Protein AF-A0AAN8FTJ4-F1 (afdb_monomer_lite)

Sequence (133 aa):
QRAEKRCKARLSNGKLCPRMDLRKCPLHGLIVDRDDEGFPLVEVDGNEMSAAQAEQDHHEEQEYLRDLEAATGKSFVSKPKKKKVQESTVRERLEKKLLNPRTIKRVSAALDAARKARLQRKFGNQFAHLLSK

Organism: Trichostrongylus colubriformis (NCBI:txid6319)

InterPro domains:
  IPR018610 UV-stimulated scaffold protein A [PTHR28670] (4-129)
  IPR049431 UV-stimulated scaffold protein A, C-terminal domain [PF09740] (3-41)

Structure (mmCIF, N/CA/C/O backbone):
data_AF-A0AAN8FTJ4-F1
#
_entry.id   AF-A0AAN8FTJ4-F1
#
loop_
_atom_site.group_PDB
_atom_site.id
_atom_site.type_symbol
_atom_site.label_atom_id
_atom_site.label_alt_id
_atom_site.label_comp_id
_atom_site.label_asym_id
_atom_site.label_entity_id
_atom_site.label_seq_id
_atom_site.pdbx_PDB_ins_code
_atom_site.Cartn_x
_atom_site.Cartn_y
_atom_site.Cartn_z
_atom_site.occupancy
_atom_site.B_iso_or_equiv
_atom_site.auth_seq_id
_atom_site.auth_comp_id
_atom_site.auth_asym_id
_atom_site.auth_atom_id
_atom_site.pdbx_PDB_model_num
ATOM 1 N N . GLN A 1 1 ? 26.781 22.815 -41.814 1.00 63.81 1 GLN A N 1
ATOM 2 C CA . GLN A 1 1 ? 26.766 22.612 -40.348 1.00 63.81 1 GLN A CA 1
ATOM 3 C C . GLN A 1 1 ? 27.856 21.602 -40.017 1.00 63.81 1 GLN A C 1
ATOM 5 O O . GLN A 1 1 ? 27.888 20.557 -40.656 1.00 63.81 1 GLN A O 1
ATOM 10 N N . ARG A 1 2 ? 28.801 21.938 -39.133 1.00 66.12 2 ARG A N 1
ATOM 11 C CA . ARG A 1 2 ? 29.906 21.044 -38.742 1.00 66.12 2 ARG A CA 1
ATOM 12 C C . ARG A 1 2 ? 29.464 20.237 -37.519 1.00 66.12 2 ARG A C 1
ATOM 14 O O . ARG A 1 2 ? 28.758 20.774 -36.679 1.00 66.12 2 ARG A O 1
ATOM 21 N N . ALA A 1 3 ? 29.835 18.961 -37.435 1.00 71.75 3 ALA A N 1
ATOM 22 C CA . ALA A 1 3 ? 29.552 18.160 -36.248 1.00 71.75 3 ALA A CA 1
ATOM 23 C C . ALA A 1 3 ? 30.390 18.674 -35.066 1.00 71.75 3 ALA A C 1
ATOM 25 O O . ALA A 1 3 ? 31.618 18.722 -35.150 1.00 71.75 3 ALA A O 1
ATOM 26 N N . GLU A 1 4 ? 29.720 19.074 -33.988 1.00 77.56 4 GLU A N 1
ATOM 27 C CA . GLU A 1 4 ? 30.354 19.668 -32.802 1.00 77.56 4 GLU A CA 1
ATOM 28 C C . GLU A 1 4 ? 30.696 18.618 -31.734 1.00 77.56 4 GLU A C 1
ATOM 30 O O . GLU A 1 4 ? 31.607 18.823 -30.936 1.00 77.56 4 GLU A O 1
ATOM 35 N N . LYS A 1 5 ? 30.017 17.462 -31.742 1.00 82.44 5 LYS A N 1
ATOM 36 C CA . LYS A 1 5 ? 30.101 16.447 -30.681 1.00 82.44 5 LYS A CA 1
ATOM 37 C C . LYS A 1 5 ? 30.559 15.090 -31.219 1.00 82.44 5 LYS A C 1
ATOM 39 O O . LYS A 1 5 ? 30.201 14.689 -32.326 1.00 82.44 5 LYS A O 1
ATOM 44 N N . ARG A 1 6 ? 31.368 14.372 -30.429 1.00 88.69 6 ARG A N 1
ATOM 45 C CA . ARG A 1 6 ? 31.748 12.975 -30.714 1.00 88.69 6 ARG A CA 1
ATOM 46 C C . ARG A 1 6 ? 30.754 12.029 -30.057 1.00 88.69 6 ARG A C 1
ATOM 48 O O . ARG A 1 6 ? 30.224 12.335 -28.998 1.00 88.69 6 ARG A O 1
ATOM 55 N N . CYS A 1 7 ? 30.569 10.849 -30.638 1.00 91.00 7 CYS A N 1
ATOM 56 C CA . CYS A 1 7 ? 29.676 9.836 -30.089 1.00 91.00 7 CYS A CA 1
ATOM 57 C C . CYS A 1 7 ? 30.079 9.381 -28.676 1.00 91.00 7 CYS A C 1
ATOM 59 O O . CYS A 1 7 ? 29.197 9.109 -27.868 1.00 91.00 7 CYS A O 1
ATOM 61 N N . LYS A 1 8 ? 31.383 9.256 -28.381 1.00 91.19 8 LYS A N 1
ATOM 62 C CA . LYS A 1 8 ? 31.913 8.841 -27.066 1.00 91.19 8 LYS A CA 1
ATOM 63 C C . LYS A 1 8 ? 31.284 7.551 -26.482 1.00 91.19 8 LYS A C 1
ATOM 65 O O . LYS A 1 8 ? 31.351 7.320 -25.287 1.00 91.19 8 LYS A O 1
ATOM 70 N N . ALA A 1 9 ? 30.676 6.684 -27.301 1.00 90.88 9 ALA A N 1
ATOM 71 C CA . ALA A 1 9 ? 30.166 5.389 -26.835 1.00 90.88 9 ALA A CA 1
ATOM 72 C C . ALA A 1 9 ? 31.322 4.481 -26.417 1.00 90.88 9 ALA A C 1
ATOM 74 O O . ALA A 1 9 ? 32.322 4.422 -27.138 1.00 90.88 9 ALA A O 1
ATOM 75 N N . ARG A 1 10 ? 31.169 3.731 -25.324 1.00 92.19 10 ARG A N 1
ATOM 76 C CA . ARG A 1 10 ? 32.106 2.656 -24.976 1.00 92.19 10 ARG A CA 1
ATOM 77 C C . ARG A 1 10 ? 32.066 1.563 -26.048 1.00 92.19 10 ARG A C 1
ATOM 79 O O . ARG A 1 10 ? 31.020 0.972 -26.297 1.00 92.19 10 ARG A O 1
ATOM 86 N N . LEU A 1 11 ? 33.206 1.306 -26.685 1.00 90.06 11 LEU A N 1
ATOM 87 C CA . LEU A 1 11 ? 33.386 0.196 -27.622 1.00 90.06 11 LEU A CA 1
ATOM 88 C C . LEU A 1 11 ? 33.711 -1.098 -26.861 1.00 90.06 11 LEU A C 1
ATOM 90 O O . LEU A 1 11 ? 34.221 -1.052 -25.742 1.00 90.06 11 LEU A O 1
ATOM 94 N N . SER A 1 12 ? 33.539 -2.253 -27.512 1.00 87.62 12 SER A N 1
ATOM 95 C CA . SER A 1 12 ? 33.961 -3.570 -26.991 1.00 87.62 12 SER A CA 1
ATOM 96 C C . SER A 1 12 ? 35.436 -3.617 -26.580 1.00 87.62 12 SER A C 1
ATOM 98 O O . SER A 1 12 ? 35.819 -4.361 -25.686 1.00 87.62 12 SER A O 1
ATOM 100 N N . ASN A 1 13 ? 36.265 -2.790 -27.219 1.00 88.50 13 ASN A N 1
ATOM 101 C CA . ASN A 1 13 ? 37.707 -2.721 -26.996 1.00 88.50 13 ASN A CA 1
ATOM 102 C C . ASN A 1 13 ? 38.087 -1.793 -25.822 1.00 88.50 13 ASN A C 1
ATOM 104 O O . ASN A 1 13 ? 39.263 -1.486 -25.647 1.00 88.50 13 ASN A O 1
ATOM 108 N N . GLY A 1 14 ? 37.109 -1.254 -25.085 1.00 85.94 14 GLY A N 1
ATOM 109 C CA . GLY A 1 14 ? 37.315 -0.347 -23.949 1.00 85.94 14 GLY A CA 1
ATOM 110 C C . GLY A 1 14 ? 37.616 1.114 -24.312 1.00 85.94 14 GLY A C 1
ATOM 111 O O . GLY A 1 14 ? 37.607 1.971 -23.437 1.00 85.94 14 GLY A O 1
ATOM 112 N N . LYS A 1 15 ? 37.848 1.430 -25.593 1.00 90.88 15 LYS A N 1
ATOM 113 C CA . LYS A 1 15 ? 38.023 2.812 -26.082 1.00 90.88 15 LYS A CA 1
ATOM 114 C C . LYS A 1 15 ? 36.675 3.494 -26.338 1.00 90.88 15 LYS A C 1
ATOM 116 O O . LYS A 1 15 ? 35.677 2.824 -26.598 1.00 90.88 15 LYS A O 1
ATOM 121 N N . LEU A 1 16 ? 36.663 4.827 -26.352 1.00 93.06 16 LEU A N 1
ATOM 122 C CA . LEU A 1 16 ? 35.486 5.609 -26.738 1.00 93.06 16 LEU A CA 1
ATOM 123 C C . LEU A 1 16 ? 35.371 5.789 -28.256 1.00 93.06 16 LEU A C 1
ATOM 125 O O . LEU A 1 16 ? 36.370 5.939 -28.960 1.00 93.06 16 LEU A O 1
ATOM 129 N N . CYS A 1 17 ? 34.136 5.819 -28.761 1.00 92.19 17 CYS A N 1
ATOM 130 C CA . CYS A 1 17 ? 33.856 6.013 -30.178 1.00 92.19 17 CYS A CA 1
ATOM 131 C C . CYS A 1 17 ? 34.337 7.401 -30.658 1.00 92.19 17 CYS A C 1
ATOM 133 O O . CYS A 1 17 ? 33.808 8.420 -30.197 1.00 92.19 17 CYS A O 1
ATOM 135 N N . PRO A 1 18 ? 35.279 7.471 -31.623 1.00 90.06 18 PRO A N 1
ATOM 136 C CA . PRO A 1 18 ? 35.855 8.735 -32.088 1.00 90.06 18 PRO A CA 1
ATOM 137 C C . PRO A 1 18 ? 34.971 9.472 -33.106 1.00 90.06 18 PRO A C 1
ATOM 139 O O . PRO A 1 18 ? 35.297 10.588 -33.504 1.00 90.06 18 PRO A O 1
ATOM 142 N N . ARG A 1 19 ? 33.877 8.851 -33.565 1.00 90.00 19 ARG A N 1
ATOM 143 C CA . ARG A 1 19 ? 33.070 9.342 -34.686 1.00 90.00 19 ARG A CA 1
ATOM 144 C C . ARG A 1 19 ? 32.312 10.624 -34.322 1.00 90.00 19 ARG A C 1
ATOM 146 O O . ARG A 1 19 ? 31.740 10.714 -33.236 1.00 90.00 19 ARG A O 1
ATOM 153 N N . MET A 1 20 ? 32.308 11.591 -35.240 1.00 89.56 20 MET A N 1
ATOM 154 C CA . MET A 1 20 ? 31.702 12.922 -35.091 1.00 89.56 20 MET A CA 1
ATOM 155 C C . MET A 1 20 ? 30.637 13.140 -36.166 1.00 89.56 20 MET A C 1
ATOM 157 O O . MET A 1 20 ? 30.897 13.780 -37.183 1.00 89.56 20 MET A O 1
ATOM 161 N N . ASP A 1 21 ? 29.453 12.569 -35.960 1.00 86.06 21 ASP A N 1
ATOM 162 C CA . ASP A 1 21 ? 28.312 12.764 -36.859 1.00 86.06 21 ASP A CA 1
ATOM 163 C C . ASP A 1 21 ? 27.388 13.877 -36.324 1.00 86.06 21 ASP A C 1
ATOM 165 O O . ASP A 1 21 ? 27.465 14.265 -35.161 1.00 86.06 21 ASP A O 1
ATOM 169 N N . LEU A 1 22 ? 26.505 14.420 -37.172 1.00 81.50 22 LEU A N 1
ATOM 170 C CA . LEU A 1 22 ? 25.706 15.607 -36.824 1.00 81.50 22 LEU A CA 1
ATOM 171 C C . LEU A 1 22 ? 24.535 15.316 -35.866 1.00 81.50 22 LEU A C 1
ATOM 173 O O . LEU A 1 22 ? 24.159 16.179 -35.081 1.00 81.50 22 LEU A O 1
ATOM 177 N N . ARG A 1 23 ? 23.917 14.130 -35.956 1.00 82.94 23 ARG A N 1
ATOM 178 C CA . ARG A 1 23 ? 22.722 13.769 -35.158 1.00 82.94 23 ARG A CA 1
ATOM 179 C C . ARG A 1 23 ? 22.742 12.333 -34.636 1.00 82.94 23 ARG A C 1
ATOM 181 O O . ARG A 1 23 ? 22.367 12.083 -33.495 1.00 82.94 23 ARG A O 1
ATOM 188 N N . LYS A 1 24 ? 23.155 11.378 -35.472 1.00 89.69 24 LYS A N 1
ATOM 189 C CA . LYS A 1 24 ? 23.192 9.947 -35.143 1.00 89.69 24 LYS A CA 1
ATOM 190 C C . LYS A 1 24 ? 24.522 9.350 -35.579 1.00 89.69 24 LYS A C 1
ATOM 192 O O . LYS A 1 24 ? 24.944 9.560 -36.712 1.00 89.69 24 LYS A O 1
ATOM 197 N N . CYS A 1 25 ? 25.134 8.582 -34.691 1.00 90.06 25 CYS A N 1
ATOM 198 C CA . CYS A 1 25 ? 26.202 7.659 -35.010 1.00 90.06 25 CYS A CA 1
ATOM 199 C C . CYS A 1 25 ? 25.597 6.387 -35.631 1.00 90.06 25 CYS A C 1
ATOM 201 O O . CYS A 1 25 ? 24.747 5.763 -34.996 1.00 90.06 25 CYS A O 1
ATOM 203 N N . PRO A 1 26 ? 26.048 5.935 -36.811 1.00 90.38 26 PRO A N 1
ATOM 204 C CA . PRO A 1 26 ? 25.536 4.712 -37.438 1.00 90.38 26 PRO A CA 1
ATOM 205 C C . PRO A 1 26 ? 25.724 3.435 -36.611 1.00 90.38 26 PRO A C 1
ATOM 207 O O . PRO A 1 26 ? 25.045 2.449 -36.860 1.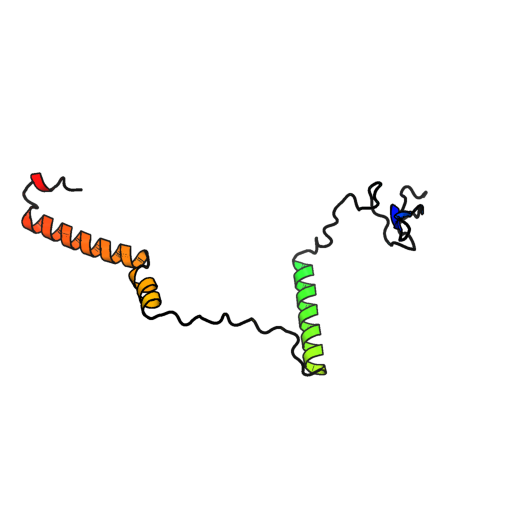00 90.38 26 PRO A O 1
ATOM 210 N N . LEU A 1 27 ? 26.656 3.444 -35.653 1.00 88.69 27 LEU A N 1
ATOM 211 C CA . LEU A 1 27 ? 26.966 2.285 -34.814 1.00 88.69 27 LEU A CA 1
ATOM 212 C C . LEU A 1 27 ? 26.215 2.303 -33.476 1.00 88.69 27 LEU A C 1
ATOM 214 O O . LEU A 1 27 ? 25.793 1.258 -33.003 1.00 88.69 27 LEU A O 1
ATOM 218 N N . HIS A 1 28 ? 26.058 3.479 -32.858 1.00 86.81 28 HIS A N 1
ATOM 219 C CA . HIS A 1 28 ? 25.584 3.603 -31.469 1.00 86.81 28 HIS A CA 1
ATOM 220 C C . HIS A 1 28 ? 24.299 4.429 -31.318 1.00 86.81 28 HIS A C 1
ATOM 222 O O . HIS A 1 28 ? 23.864 4.678 -30.198 1.00 86.81 28 HIS A O 1
AT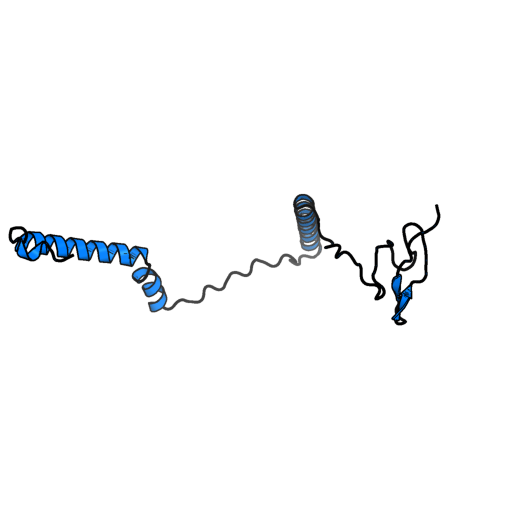OM 228 N N . GLY A 1 29 ? 23.705 4.890 -32.422 1.00 88.38 29 GLY A N 1
ATOM 229 C CA . GLY A 1 29 ? 22.457 5.649 -32.404 1.00 88.38 29 GLY A CA 1
ATOM 230 C C . GLY A 1 29 ? 22.646 7.140 -32.123 1.00 88.38 29 GLY A C 1
ATOM 231 O O . GLY A 1 29 ? 23.587 7.763 -32.611 1.00 88.38 29 GLY A O 1
ATOM 232 N N . LEU A 1 30 ? 21.703 7.746 -31.402 1.00 87.75 30 LEU A N 1
ATOM 233 C CA . LEU A 1 30 ? 21.684 9.190 -31.133 1.00 87.75 30 LEU A CA 1
ATOM 234 C C . LEU A 1 30 ? 22.940 9.637 -30.369 1.00 87.75 30 LEU A C 1
ATOM 236 O O . LEU A 1 30 ? 23.374 8.982 -29.422 1.00 87.75 30 LEU A O 1
ATOM 240 N N . ILE A 1 31 ? 23.532 10.756 -30.796 1.00 88.62 31 ILE A N 1
ATOM 241 C CA . ILE A 1 31 ? 24.682 11.345 -30.101 1.00 88.62 31 ILE A CA 1
ATOM 242 C C . ILE A 1 31 ? 24.155 12.186 -28.936 1.00 88.62 31 ILE A C 1
ATOM 244 O O . ILE A 1 31 ? 23.516 13.213 -29.150 1.00 88.62 31 ILE A O 1
ATOM 248 N N . VAL A 1 32 ? 24.436 11.721 -27.720 1.00 87.50 32 VAL A N 1
ATOM 249 C CA . VAL A 1 32 ? 24.133 12.370 -26.436 1.00 87.50 32 VAL A CA 1
ATOM 250 C C . VAL A 1 32 ? 25.420 12.819 -25.747 1.00 87.50 32 VAL A C 1
ATOM 252 O O . VAL A 1 32 ? 26.502 12.313 -26.054 1.00 87.50 32 VAL A O 1
ATOM 255 N N . ASP A 1 33 ? 25.300 13.765 -24.817 1.00 86.94 33 ASP A N 1
ATOM 256 C CA . ASP A 1 33 ? 26.431 14.272 -24.044 1.00 86.94 33 ASP A CA 1
ATOM 257 C C . ASP A 1 33 ? 26.921 13.214 -23.051 1.00 86.94 33 ASP A C 1
ATOM 259 O O . ASP A 1 33 ? 26.192 12.799 -22.150 1.00 86.94 33 ASP A O 1
ATOM 263 N N . ARG A 1 34 ? 28.159 12.753 -23.258 1.00 88.81 34 ARG A N 1
ATOM 264 C CA . ARG A 1 34 ? 28.823 11.726 -22.450 1.00 88.81 34 ARG A CA 1
ATOM 265 C C . ARG A 1 34 ? 30.098 12.261 -21.806 1.00 88.81 34 ARG A C 1
ATOM 267 O O . ARG A 1 34 ? 30.797 13.086 -22.412 1.00 88.81 34 ARG A O 1
ATOM 274 N N . ASP A 1 35 ? 30.398 11.754 -20.617 1.00 87.56 35 ASP A N 1
ATOM 275 C CA . ASP A 1 35 ? 31.661 11.976 -19.912 1.00 87.56 35 ASP A CA 1
ATOM 276 C C . ASP A 1 35 ? 32.853 11.322 -20.647 1.00 87.56 35 ASP A C 1
ATOM 278 O O . ASP A 1 35 ? 32.730 10.795 -21.763 1.00 87.56 35 ASP A O 1
ATOM 282 N N . ASP A 1 36 ? 34.044 11.417 -20.059 1.00 87.25 36 ASP A N 1
ATOM 283 C CA . ASP A 1 36 ? 35.273 10.856 -20.633 1.00 87.25 36 ASP A CA 1
ATOM 284 C C . ASP A 1 36 ? 35.389 9.340 -20.425 1.00 87.25 36 ASP A C 1
ATOM 286 O O . ASP A 1 36 ? 36.193 8.662 -21.070 1.00 87.25 36 ASP A O 1
ATOM 290 N N . GLU A 1 37 ? 34.500 8.792 -19.609 1.00 85.94 37 GLU A N 1
ATOM 291 C CA . GLU A 1 37 ? 34.254 7.381 -19.407 1.00 85.94 37 GLU A CA 1
ATOM 292 C C . GLU A 1 37 ? 33.210 6.828 -20.397 1.00 85.94 37 GLU A C 1
ATOM 294 O O . GLU A 1 37 ? 33.114 5.616 -20.565 1.00 85.94 37 GLU A O 1
ATOM 299 N N . GLY A 1 38 ? 32.458 7.664 -21.113 1.00 85.81 38 GLY A N 1
ATOM 300 C CA . GLY A 1 38 ? 31.433 7.265 -22.080 1.00 85.81 38 GLY A CA 1
ATOM 301 C C . GLY A 1 38 ? 30.044 6.983 -21.492 1.00 85.81 38 GLY A C 1
ATOM 302 O O . GLY A 1 38 ? 29.210 6.382 -22.180 1.00 85.81 38 GLY A O 1
ATOM 303 N N . PHE A 1 39 ? 29.778 7.400 -20.256 1.00 85.44 39 PHE A N 1
ATOM 304 C CA . PHE A 1 39 ? 28.452 7.415 -19.644 1.00 85.44 39 PHE A CA 1
ATOM 305 C C . PHE A 1 39 ? 27.719 8.731 -19.952 1.00 85.44 39 PHE A C 1
ATOM 307 O O . PHE A 1 39 ? 28.350 9.786 -20.027 1.00 85.44 39 PHE A O 1
ATOM 314 N N . PRO A 1 40 ? 26.394 8.703 -20.192 1.00 87.62 40 PRO A N 1
ATOM 315 C CA . PRO A 1 40 ? 25.601 9.922 -20.354 1.00 87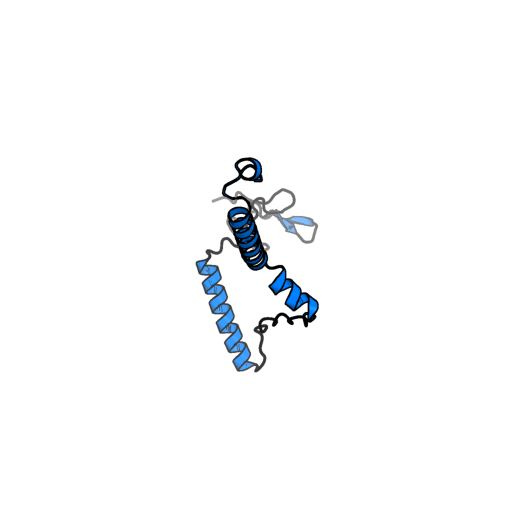.62 40 PRO A CA 1
ATOM 316 C C . PRO A 1 40 ? 25.685 10.821 -19.112 1.00 87.62 40 PRO A C 1
ATOM 318 O O . PRO A 1 40 ? 25.497 10.342 -18.001 1.00 87.62 40 PRO A O 1
ATOM 321 N N . LEU A 1 41 ? 25.945 12.118 -19.307 1.00 82.75 41 LEU A N 1
ATOM 322 C CA . LEU A 1 41 ? 26.027 13.102 -18.213 1.00 82.75 41 LEU A CA 1
ATOM 323 C C . LEU A 1 41 ? 24.665 13.403 -17.584 1.00 82.75 41 LEU A C 1
ATOM 325 O O . LEU A 1 41 ? 24.578 13.747 -16.410 1.00 82.75 41 LEU A O 1
ATOM 329 N N . VAL A 1 42 ? 23.614 13.315 -18.395 1.00 79.94 42 VAL A N 1
ATOM 330 C CA . VAL A 1 42 ? 22.236 13.391 -17.930 1.00 79.94 42 VAL A CA 1
ATOM 331 C C . VAL A 1 42 ? 21.739 11.961 -17.862 1.00 79.94 42 VAL A C 1
ATOM 333 O O . VAL A 1 42 ? 21.727 11.264 -18.883 1.00 79.94 42 VAL A O 1
ATOM 336 N N . GLU A 1 43 ? 21.327 11.538 -16.670 1.00 66.06 43 GLU A N 1
ATOM 337 C CA . GLU A 1 43 ? 20.424 10.407 -16.524 1.00 66.06 43 GLU A CA 1
ATOM 338 C C . GLU A 1 43 ? 19.151 10.808 -17.255 1.00 66.06 43 GLU A C 1
ATOM 340 O O . GLU A 1 43 ? 18.305 11.544 -16.756 1.00 66.06 43 GLU A O 1
ATOM 345 N N . VAL A 1 44 ? 19.068 10.417 -18.525 1.00 59.50 44 VAL A N 1
ATOM 346 C CA . VAL A 1 44 ? 17.783 10.374 -19.194 1.00 59.50 44 VAL A CA 1
ATOM 347 C C . VAL A 1 44 ? 17.095 9.219 -18.495 1.00 59.50 44 VAL A C 1
ATOM 349 O O . VAL A 1 44 ? 17.252 8.068 -18.904 1.00 59.50 44 VAL A O 1
ATOM 352 N N . ASP A 1 45 ? 16.422 9.512 -17.383 1.00 54.19 45 ASP A N 1
ATOM 353 C CA . ASP A 1 45 ? 15.369 8.654 -16.882 1.00 54.19 45 ASP A CA 1
ATOM 354 C C . ASP A 1 45 ? 14.487 8.429 -18.101 1.00 54.19 45 ASP A C 1
ATOM 356 O O . ASP A 1 45 ? 13.803 9.338 -18.573 1.00 54.19 45 ASP A O 1
ATOM 360 N N . GLY A 1 46 ? 14.614 7.255 -18.721 1.00 55.53 46 GLY A N 1
ATOM 361 C CA . GLY A 1 46 ? 14.008 6.941 -20.016 1.00 55.53 46 GLY A CA 1
ATOM 362 C C . GLY A 1 46 ? 12.486 6.864 -19.946 1.00 55.53 46 GLY A C 1
ATOM 363 O O . GLY A 1 46 ? 11.874 6.181 -20.756 1.00 55.53 46 GLY A O 1
ATOM 364 N N . ASN A 1 47 ? 11.890 7.498 -18.943 1.00 54.91 47 ASN A N 1
ATOM 365 C CA . ASN A 1 47 ? 10.525 7.337 -18.535 1.00 54.91 47 ASN A CA 1
ATOM 366 C C . ASN A 1 47 ? 9.964 8.610 -17.889 1.00 54.91 47 ASN A C 1
ATOM 368 O O . ASN A 1 47 ? 9.198 8.526 -16.933 1.00 54.91 47 ASN A O 1
ATOM 372 N N . GLU A 1 48 ? 10.226 9.784 -18.465 1.00 56.12 48 GLU A N 1
ATOM 373 C CA . GLU A 1 48 ? 9.193 10.832 -18.461 1.00 56.12 48 GLU A CA 1
ATOM 374 C C . GLU A 1 48 ? 8.136 10.508 -19.531 1.00 56.12 48 GLU A C 1
ATOM 376 O O . GLU A 1 48 ? 7.767 11.329 -20.370 1.00 56.12 48 GLU A O 1
ATOM 381 N N . MET A 1 49 ? 7.659 9.260 -19.540 1.00 58.31 49 MET A N 1
ATOM 382 C CA . MET A 1 49 ? 6.395 8.951 -20.178 1.00 58.31 49 MET A CA 1
ATOM 383 C C . MET A 1 49 ? 5.341 9.680 -19.363 1.00 58.31 49 MET A C 1
ATOM 385 O O . MET A 1 49 ? 5.255 9.501 -18.144 1.00 58.31 49 MET A O 1
ATOM 389 N N . SER A 1 50 ? 4.562 10.541 -20.014 1.00 70.06 50 SER A N 1
ATOM 390 C CA . SER A 1 50 ? 3.428 11.154 -19.334 1.00 70.06 50 SER A CA 1
ATOM 391 C C . SER A 1 50 ? 2.548 10.042 -18.753 1.00 70.06 50 SER A C 1
ATOM 393 O O . SER A 1 50 ? 2.426 8.972 -19.351 1.00 70.06 50 SER A O 1
ATOM 395 N N . ALA A 1 51 ? 1.921 10.276 -17.597 1.00 72.94 51 ALA A N 1
ATOM 396 C CA . ALA A 1 51 ? 1.032 9.282 -16.987 1.00 72.94 51 ALA A CA 1
ATOM 397 C C . ALA A 1 51 ? -0.028 8.771 -17.987 1.00 72.94 51 ALA A C 1
ATOM 399 O O . ALA A 1 51 ? -0.355 7.592 -17.988 1.00 72.94 51 ALA A O 1
ATOM 400 N N . ALA A 1 52 ? -0.469 9.639 -18.904 1.00 76.12 52 ALA A N 1
ATOM 401 C CA . ALA A 1 52 ? -1.385 9.296 -19.986 1.00 76.12 52 ALA A CA 1
ATOM 402 C C . ALA A 1 52 ? -0.801 8.289 -20.995 1.00 76.12 52 ALA A C 1
ATOM 404 O O . ALA A 1 52 ? -1.508 7.382 -21.416 1.00 76.12 52 ALA A O 1
ATOM 405 N N . GLN A 1 53 ? 0.472 8.421 -21.376 1.00 77.94 53 GLN A N 1
ATOM 406 C CA . GLN A 1 53 ? 1.130 7.456 -22.266 1.00 77.94 53 GLN A CA 1
ATOM 407 C C . GLN A 1 53 ? 1.403 6.131 -21.561 1.00 77.94 53 GLN A C 1
ATOM 409 O O . GLN A 1 53 ? 1.178 5.083 -22.144 1.00 77.94 53 GLN A O 1
ATOM 414 N N . ALA A 1 54 ? 1.790 6.159 -20.286 1.00 79.81 54 ALA A N 1
ATOM 415 C CA . ALA A 1 54 ? 1.942 4.929 -19.512 1.00 79.81 54 ALA A CA 1
ATOM 416 C C . ALA A 1 54 ? 0.608 4.169 -19.361 1.00 79.81 54 ALA A C 1
ATOM 418 O O . ALA A 1 54 ? 0.583 2.941 -19.414 1.00 79.81 54 ALA A O 1
ATOM 419 N N . GLU A 1 55 ? -0.510 4.885 -19.192 1.00 83.25 55 GLU A N 1
ATOM 420 C CA . GLU A 1 55 ? -1.849 4.286 -19.147 1.00 83.25 55 GLU A CA 1
ATOM 421 C C . GLU A 1 55 ? -2.288 3.713 -20.501 1.00 83.25 55 GLU A C 1
ATOM 423 O O . GLU A 1 55 ? -2.870 2.628 -20.533 1.00 83.25 55 GLU A O 1
ATOM 428 N N . GLN A 1 56 ? -2.002 4.418 -21.601 1.00 85.12 56 GLN A N 1
ATOM 429 C CA . GLN A 1 56 ? -2.282 3.945 -22.961 1.00 85.12 56 GLN A CA 1
ATOM 430 C C . GLN A 1 56 ? -1.486 2.680 -23.282 1.00 85.12 56 GLN A C 1
ATOM 432 O O . GLN A 1 56 ? -2.085 1.664 -23.624 1.00 85.12 56 GLN A O 1
ATOM 437 N N . ASP A 1 57 ? -0.173 2.700 -23.063 1.00 84.56 57 ASP A N 1
ATOM 438 C CA . ASP A 1 57 ? 0.705 1.556 -23.309 1.00 84.56 57 ASP A CA 1
ATOM 439 C C . ASP A 1 57 ? 0.285 0.337 -22.475 1.00 84.56 57 ASP A C 1
ATOM 441 O O . ASP A 1 57 ? 0.235 -0.787 -22.972 1.00 84.56 57 ASP A O 1
ATOM 445 N N . HIS A 1 58 ? -0.099 0.551 -21.213 1.00 86.50 58 HIS A N 1
ATOM 446 C CA . HIS A 1 58 ? -0.605 -0.518 -20.356 1.00 86.50 58 HIS A CA 1
ATOM 447 C C . HIS A 1 58 ? -1.949 -1.080 -20.846 1.00 86.50 58 HIS A C 1
ATOM 449 O O . HIS A 1 58 ? -2.209 -2.276 -20.701 1.00 86.50 58 HIS A O 1
ATOM 455 N N . HIS A 1 59 ? -2.821 -0.247 -21.421 1.00 87.94 59 HIS A N 1
ATOM 456 C CA . HIS A 1 59 ? -4.067 -0.713 -22.026 1.00 87.94 59 HIS A CA 1
ATOM 457 C C . HIS A 1 59 ? -3.797 -1.558 -23.278 1.00 87.94 59 HIS A C 1
ATOM 459 O O . HIS A 1 59 ? -4.339 -2.658 -23.397 1.00 87.94 59 HIS A O 1
ATOM 465 N N . GLU A 1 60 ? -2.925 -1.084 -24.167 1.00 92.00 60 GLU A N 1
ATOM 466 C CA . GLU A 1 60 ? -2.521 -1.806 -25.379 1.00 92.00 60 GLU A CA 1
ATOM 467 C C . GLU A 1 60 ? -1.866 -3.155 -25.043 1.00 92.00 60 GLU A C 1
ATOM 469 O O . GLU A 1 60 ? -2.208 -4.185 -25.629 1.00 92.00 60 GLU A O 1
ATOM 474 N N . GLU A 1 61 ? -0.990 -3.186 -24.035 1.00 90.12 61 GLU A N 1
ATOM 475 C CA . GLU A 1 61 ? -0.365 -4.419 -23.551 1.00 90.12 61 GLU A CA 1
ATOM 476 C C . GLU A 1 61 ? -1.413 -5.425 -23.047 1.00 90.12 61 GLU A C 1
ATOM 478 O O . GLU A 1 61 ? -1.343 -6.618 -23.356 1.00 90.12 61 GLU A O 1
ATOM 483 N N . GLN A 1 62 ? -2.425 -4.966 -22.306 1.00 88.44 62 GLN A N 1
ATOM 484 C CA . GLN A 1 62 ? -3.496 -5.840 -21.824 1.00 88.44 62 GLN A CA 1
ATOM 485 C C . GLN A 1 62 ? -4.343 -6.433 -22.947 1.00 88.44 62 GLN A C 1
ATOM 487 O O . GLN A 1 62 ? -4.776 -7.583 -22.833 1.00 88.44 62 GLN A O 1
ATOM 492 N N . GLU A 1 63 ? -4.637 -5.659 -23.990 1.00 91.62 63 GLU A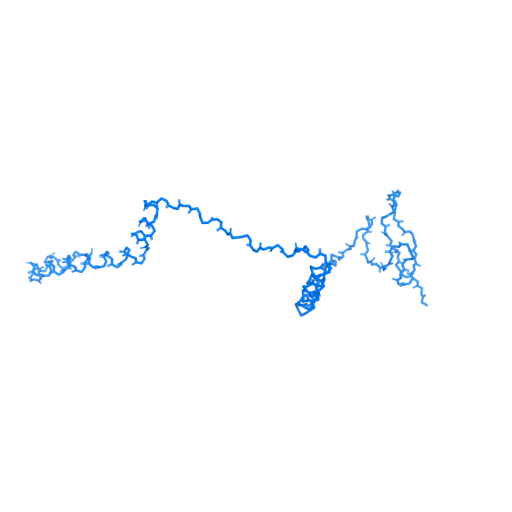 N 1
ATOM 493 C CA . GLU A 1 63 ? -5.382 -6.149 -25.151 1.00 91.62 63 GLU A CA 1
ATOM 494 C C . GLU A 1 63 ? -4.569 -7.192 -25.918 1.00 91.62 63 GLU A C 1
ATOM 496 O O . GLU A 1 63 ? -5.061 -8.295 -26.160 1.00 91.62 63 GLU A O 1
ATOM 501 N N . TYR A 1 64 ? -3.291 -6.911 -26.170 1.00 92.50 64 TYR A N 1
ATOM 502 C CA . TYR A 1 64 ? -2.381 -7.854 -26.815 1.00 92.50 64 TYR A CA 1
ATOM 503 C C . TYR A 1 64 ? -2.262 -9.178 -26.047 1.00 92.50 64 TYR A C 1
ATOM 505 O O . TYR A 1 64 ? -2.312 -10.265 -26.633 1.00 92.50 64 TYR A O 1
ATOM 513 N N . LEU A 1 65 ? -2.145 -9.110 -24.716 1.00 89.81 65 LEU A N 1
ATOM 514 C CA . LEU A 1 65 ? -2.113 -10.307 -23.882 1.00 89.81 65 LEU A CA 1
ATOM 515 C C . LEU A 1 65 ? -3.413 -11.109 -24.004 1.00 89.81 65 LEU A C 1
ATOM 517 O O . LEU A 1 65 ? -3.340 -12.329 -24.121 1.00 89.81 65 LEU A O 1
ATOM 521 N N . ARG A 1 66 ? -4.588 -10.465 -24.039 1.00 88.81 66 ARG A N 1
ATOM 522 C CA . ARG A 1 66 ? -5.870 -11.171 -24.231 1.00 88.81 66 ARG A CA 1
ATOM 523 C C . ARG A 1 66 ? -5.930 -11.910 -25.566 1.00 88.81 66 ARG A C 1
ATOM 525 O O . ARG A 1 66 ? -6.375 -13.058 -25.589 1.00 88.81 66 ARG A O 1
ATOM 532 N N . ASP A 1 67 ? -5.454 -11.297 -26.644 1.00 93.12 67 ASP A N 1
ATOM 533 C CA . ASP A 1 67 ? -5.433 -11.927 -27.967 1.00 93.12 67 ASP A CA 1
ATOM 534 C C . ASP A 1 67 ? -4.503 -13.146 -27.998 1.00 93.12 67 ASP A C 1
ATOM 536 O O . ASP A 1 67 ? -4.864 -14.209 -28.515 1.00 93.12 67 ASP A O 1
ATOM 540 N N . LEU A 1 68 ? -3.331 -13.041 -27.363 1.00 91.56 68 LEU A N 1
ATOM 541 C CA . LEU A 1 68 ? -2.423 -14.175 -27.189 1.00 91.56 68 LEU A CA 1
ATOM 542 C C . LEU A 1 68 ? -3.039 -15.296 -26.346 1.00 91.56 68 LEU A C 1
ATOM 544 O O . LEU A 1 68 ? -2.861 -16.473 -26.677 1.00 91.56 68 LEU A O 1
ATOM 548 N N . GLU A 1 69 ? -3.753 -14.960 -25.268 1.00 91.81 69 GLU A N 1
ATOM 549 C CA . GLU A 1 69 ? -4.465 -15.939 -24.443 1.00 91.81 69 GLU A CA 1
ATOM 550 C C . GLU A 1 69 ? -5.550 -16.659 -25.257 1.00 91.81 69 GLU A C 1
ATOM 552 O O . GLU A 1 69 ? -5.659 -17.884 -25.170 1.00 91.81 69 GLU A O 1
ATOM 557 N N . ALA A 1 70 ? -6.303 -15.932 -26.090 1.00 90.50 70 ALA A N 1
ATOM 558 C CA . ALA A 1 70 ? -7.334 -16.496 -26.959 1.00 90.50 70 ALA A CA 1
ATOM 559 C C . ALA A 1 70 ? -6.749 -17.418 -28.041 1.00 90.50 70 ALA A C 1
ATOM 561 O O . ALA A 1 70 ? -7.279 -18.504 -28.278 1.00 90.50 70 ALA A O 1
ATOM 562 N N . ALA A 1 71 ? -5.631 -17.025 -28.659 1.00 92.56 71 ALA A N 1
ATOM 563 C CA . ALA A 1 71 ? -4.967 -17.813 -29.696 1.00 92.56 71 ALA A CA 1
ATOM 564 C C . ALA A 1 71 ? -4.249 -19.055 -29.138 1.00 92.56 71 ALA A C 1
ATOM 566 O O . ALA A 1 71 ? -4.243 -20.114 -29.765 1.00 92.56 71 ALA A O 1
ATOM 567 N N . THR A 1 72 ? -3.632 -18.937 -27.959 1.00 91.19 72 THR A N 1
ATOM 568 C CA . THR A 1 72 ? -2.754 -19.979 -27.392 1.00 91.19 72 THR A CA 1
ATOM 569 C C . THR A 1 72 ? -3.470 -20.858 -26.360 1.00 91.19 72 THR A C 1
ATOM 571 O O . THR A 1 72 ? -2.975 -21.932 -26.011 1.00 91.19 72 THR A O 1
ATOM 574 N N . GLY A 1 73 ? -4.605 -20.403 -25.818 1.00 86.50 73 GLY A N 1
ATOM 575 C CA . GLY A 1 73 ? -5.343 -21.067 -24.737 1.00 86.50 73 GLY A CA 1
ATOM 576 C C . GLY A 1 73 ? -4.610 -21.089 -23.388 1.00 86.50 73 GLY A C 1
ATOM 577 O O . GLY A 1 73 ? -4.986 -21.841 -22.488 1.00 86.50 73 GLY A O 1
ATOM 578 N N . LYS A 1 74 ? -3.537 -20.303 -23.233 1.00 85.38 74 LYS A N 1
ATOM 579 C CA . LYS A 1 74 ? -2.714 -20.213 -22.016 1.00 85.38 74 LYS A CA 1
ATOM 580 C C . LYS A 1 74 ? -2.874 -18.826 -21.418 1.00 85.38 74 LYS A C 1
ATOM 582 O O . LYS A 1 74 ? -2.708 -17.861 -22.146 1.00 85.38 74 LYS A O 1
ATOM 587 N N . SER A 1 75 ? -3.150 -18.734 -20.115 1.00 79.81 75 SER A N 1
ATOM 588 C CA . SER A 1 75 ? -3.246 -17.442 -19.425 1.00 79.81 75 SER A CA 1
ATOM 589 C C . SER A 1 75 ? -1.859 -16.902 -19.065 1.00 79.81 75 SER A C 1
ATOM 591 O O . SER A 1 75 ? -1.091 -17.579 -18.377 1.00 79.81 75 SER A O 1
ATOM 593 N N . PHE A 1 76 ? -1.562 -15.690 -19.529 1.00 76.19 76 PHE A N 1
ATOM 594 C CA . PHE A 1 76 ? -0.339 -14.932 -19.262 1.00 76.19 76 PHE A CA 1
ATOM 595 C C . PHE A 1 76 ? -0.553 -13.858 -18.188 1.00 76.19 76 PHE A C 1
ATOM 597 O O . PHE A 1 76 ? 0.409 -13.419 -17.556 1.00 76.19 76 PHE A O 1
ATOM 604 N N . VAL A 1 77 ? -1.804 -13.488 -17.897 1.00 74.06 77 VAL A N 1
ATOM 605 C CA . VAL A 1 77 ? -2.122 -12.619 -16.762 1.00 74.06 77 VAL A CA 1
ATOM 606 C C . VAL A 1 77 ? -1.993 -13.414 -15.462 1.00 74.06 77 VAL A C 1
ATOM 608 O O . VAL A 1 77 ? -2.777 -14.317 -15.155 1.00 74.06 77 VAL A O 1
ATOM 611 N N . SER A 1 78 ? -0.997 -13.070 -14.643 1.00 67.06 78 SER A N 1
ATOM 612 C CA . SER A 1 78 ? -0.870 -13.666 -13.314 1.00 67.06 78 SER A CA 1
ATOM 613 C C . SER A 1 78 ? -2.103 -13.313 -12.473 1.00 67.06 78 SER A C 1
ATOM 615 O O . SER A 1 78 ? -2.323 -12.156 -12.117 1.00 67.06 78 SER A O 1
ATOM 617 N N . LYS A 1 79 ? -2.941 -14.308 -12.156 1.00 66.00 79 LYS A N 1
ATOM 618 C CA . LYS A 1 79 ? -4.069 -14.124 -11.230 1.00 66.00 79 LYS A CA 1
ATOM 619 C C . LYS A 1 79 ? -3.541 -13.472 -9.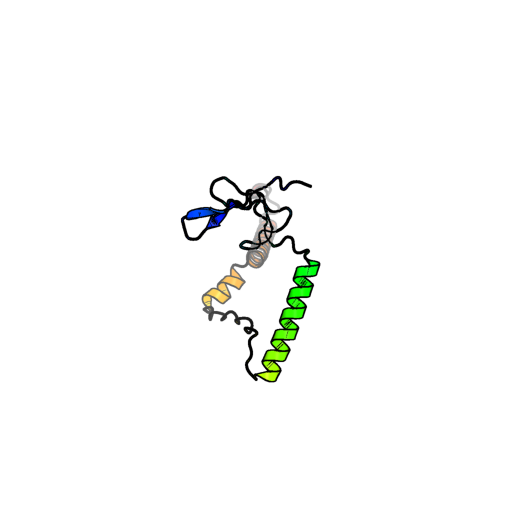944 1.00 66.00 79 LYS A C 1
ATOM 621 O O . LYS A 1 79 ? -2.513 -13.936 -9.437 1.00 66.00 79 LYS A O 1
ATOM 626 N N . PRO A 1 80 ? -4.218 -12.450 -9.381 1.00 59.56 80 PRO A N 1
ATOM 627 C CA . PRO A 1 80 ? -3.754 -11.810 -8.159 1.00 59.56 80 PRO A CA 1
ATOM 628 C C . PRO A 1 80 ? -3.579 -12.893 -7.099 1.00 59.56 80 PRO A C 1
ATOM 630 O O . PRO A 1 80 ? -4.519 -13.636 -6.796 1.00 59.56 80 PRO A O 1
ATOM 633 N N . LYS A 1 81 ? -2.353 -13.033 -6.579 1.00 57.97 81 LYS A N 1
ATOM 634 C CA . LYS A 1 81 ? -2.045 -14.000 -5.525 1.00 57.97 81 LYS A CA 1
ATOM 635 C C . LYS A 1 81 ? -3.003 -13.720 -4.370 1.00 57.97 81 LYS A C 1
ATOM 637 O O . LYS A 1 81 ? -2.827 -12.741 -3.647 1.00 57.97 81 LYS A O 1
ATOM 642 N N . LYS A 1 82 ? -4.032 -14.560 -4.199 1.00 57.47 82 LYS A N 1
ATOM 643 C CA . LYS A 1 82 ? -4.890 -14.523 -3.012 1.00 57.47 82 LYS A CA 1
ATOM 644 C C . LYS A 1 82 ? -3.948 -14.638 -1.821 1.00 57.47 82 LYS A C 1
ATOM 646 O O . LYS A 1 82 ? -3.296 -15.671 -1.662 1.00 57.47 82 LYS A O 1
ATOM 651 N N . LYS A 1 83 ? -3.820 -13.568 -1.026 1.00 57.53 83 LYS A N 1
ATOM 652 C CA . LYS A 1 83 ? -3.090 -13.624 0.243 1.00 57.53 83 LYS A CA 1
ATOM 653 C C . LYS A 1 83 ? -3.704 -14.785 1.019 1.00 57.53 83 LYS A C 1
ATOM 655 O O . LYS A 1 83 ? -4.886 -14.729 1.350 1.00 57.53 83 LYS A O 1
ATOM 660 N N . LYS A 1 84 ? -2.936 -15.859 1.230 1.00 57.31 84 LYS A N 1
ATOM 661 C CA . LYS A 1 84 ? -3.353 -16.961 2.097 1.00 57.31 84 LYS A CA 1
ATOM 662 C C . LYS A 1 84 ? -3.625 -16.333 3.461 1.00 57.31 84 LYS A C 1
ATOM 664 O O . LYS A 1 84 ? -2.695 -15.863 4.112 1.00 57.31 84 LYS A O 1
ATOM 669 N N . VAL A 1 85 ? -4.898 -16.238 3.835 1.00 62.72 85 VAL A N 1
ATOM 670 C CA . VAL A 1 85 ? -5.295 -15.840 5.184 1.00 62.72 85 VAL A CA 1
ATOM 671 C C . VAL A 1 85 ? -4.748 -16.937 6.081 1.00 62.72 85 VAL A C 1
ATOM 673 O O . VAL A 1 85 ? -5.205 -18.073 5.996 1.00 62.72 85 VAL A O 1
ATOM 676 N N . GLN A 1 86 ? -3.701 -16.635 6.848 1.00 68.81 86 GLN A N 1
ATOM 677 C CA . GLN A 1 86 ? -3.224 -17.578 7.849 1.00 68.81 86 GLN A CA 1
ATOM 678 C C . GLN A 1 86 ? -4.365 -17.843 8.832 1.00 68.81 86 GLN A C 1
ATOM 680 O O . GLN A 1 86 ? -5.063 -16.908 9.237 1.00 68.81 86 GLN A O 1
ATOM 685 N N . GLU A 1 87 ? -4.579 -19.111 9.174 1.00 69.25 87 GLU A N 1
ATOM 686 C CA . GLU A 1 87 ? -5.576 -19.514 10.160 1.00 69.25 87 GLU A CA 1
ATOM 687 C C . GLU A 1 87 ? -5.195 -18.917 11.516 1.00 69.25 87 GLU A C 1
ATOM 689 O O . GLU A 1 87 ? -4.353 -19.434 12.245 1.00 69.25 87 GLU A O 1
ATOM 694 N N . SER A 1 88 ? -5.792 -17.770 11.839 1.00 76.50 88 SER A N 1
ATOM 695 C CA . SER A 1 88 ? -5.573 -17.110 13.119 1.00 76.50 88 SER A CA 1
ATOM 696 C C . SER A 1 88 ? -6.115 -17.999 14.229 1.00 76.50 88 SER A C 1
ATOM 698 O O . SER A 1 88 ? -7.278 -18.419 14.178 1.00 76.50 88 SER A O 1
ATOM 700 N N . THR A 1 89 ? -5.310 -18.235 15.260 1.00 88.94 89 THR A N 1
ATOM 701 C CA . THR A 1 89 ? -5.761 -18.978 16.440 1.00 88.94 89 THR A CA 1
ATOM 702 C C . THR A 1 89 ? -6.979 -18.300 17.079 1.00 88.94 89 THR A C 1
ATOM 704 O O . THR A 1 89 ? -7.190 -17.087 16.956 1.00 88.94 89 THR A O 1
ATOM 707 N N . VAL A 1 90 ? -7.791 -19.068 17.818 1.00 92.12 90 VAL A N 1
ATOM 708 C CA . VAL A 1 90 ? -8.946 -18.517 18.554 1.00 92.12 90 VAL A CA 1
ATOM 709 C C . VAL A 1 90 ? -8.513 -17.359 19.462 1.00 92.12 90 VAL A C 1
ATOM 711 O O . VAL A 1 90 ? -9.218 -16.350 19.539 1.00 92.12 90 VAL A O 1
ATOM 714 N N . ARG A 1 91 ? -7.330 -17.473 20.083 1.00 92.69 91 ARG A N 1
ATOM 715 C CA . ARG A 1 91 ? -6.739 -16.441 20.942 1.00 92.69 91 ARG A CA 1
ATOM 716 C C . ARG A 1 91 ? -6.477 -15.148 20.177 1.00 92.69 91 ARG A C 1
ATOM 718 O O . ARG A 1 91 ? -6.957 -14.107 20.604 1.00 92.69 91 ARG A O 1
ATOM 725 N N . GLU A 1 92 ? -5.806 -15.217 19.032 1.00 92.12 92 GLU A N 1
ATOM 726 C CA . GLU A 1 92 ? -5.469 -14.036 18.227 1.00 92.12 92 GLU A CA 1
ATOM 727 C C . GLU A 1 92 ? -6.727 -13.313 17.708 1.00 92.12 92 GLU A C 1
ATOM 729 O O . GLU A 1 92 ? -6.816 -12.082 17.699 1.00 92.12 92 GLU A O 1
ATOM 734 N N . ARG A 1 93 ? -7.760 -14.076 17.327 1.00 92.00 93 ARG A N 1
ATOM 735 C CA . ARG A 1 93 ? -9.052 -13.513 16.911 1.00 92.00 93 ARG A CA 1
ATOM 736 C C . ARG A 1 93 ? -9.740 -12.758 18.048 1.00 92.00 93 ARG A C 1
ATOM 738 O O . ARG A 1 93 ? -10.347 -11.713 17.813 1.00 92.00 93 ARG A O 1
ATOM 745 N N . LEU A 1 94 ? -9.701 -13.309 19.259 1.00 93.25 94 LEU A N 1
ATOM 746 C CA . LEU A 1 94 ? -10.277 -12.670 20.441 1.00 93.25 94 LEU A CA 1
ATOM 747 C C . LEU A 1 94 ? -9.461 -11.450 20.857 1.00 93.25 94 LEU A C 1
ATOM 749 O O . LEU A 1 94 ? -10.041 -10.402 21.121 1.00 93.25 94 LEU A O 1
ATOM 753 N N . GLU A 1 95 ? -8.139 -11.555 20.829 1.00 94.12 95 GLU A N 1
ATOM 754 C CA . GLU A 1 95 ? -7.218 -10.465 21.128 1.00 94.12 95 GLU A CA 1
ATOM 755 C C . GLU A 1 95 ? -7.498 -9.240 20.253 1.00 94.12 95 GLU A C 1
ATOM 757 O O . GLU A 1 95 ? -7.726 -8.155 20.779 1.00 94.12 95 GLU A O 1
ATOM 762 N N . LYS A 1 96 ? -7.643 -9.419 18.933 1.00 93.75 96 LYS A N 1
ATOM 763 C CA . LYS A 1 96 ? -7.994 -8.325 18.006 1.00 93.75 96 LYS A CA 1
ATOM 764 C C . LYS A 1 96 ? -9.332 -7.651 18.323 1.00 93.75 96 LYS A C 1
ATOM 766 O O . LYS A 1 96 ? -9.503 -6.467 18.041 1.00 93.75 96 LYS A O 1
ATOM 771 N N . LYS A 1 97 ? -10.300 -8.383 18.884 1.00 93.50 97 LYS A N 1
ATOM 772 C CA . LYS A 1 97 ? -11.619 -7.835 19.250 1.00 93.50 97 LYS A CA 1
ATOM 773 C C . LYS A 1 97 ? -11.586 -7.121 20.601 1.00 93.50 97 LYS A C 1
ATOM 775 O O . LYS A 1 97 ? -12.144 -6.029 20.728 1.00 93.50 97 LYS A O 1
ATOM 780 N N . LEU A 1 98 ? -10.946 -7.744 21.589 1.00 93.62 98 LEU A N 1
ATOM 781 C CA . LEU A 1 98 ? -10.887 -7.272 22.971 1.00 93.62 98 LEU A CA 1
ATOM 782 C C . LEU A 1 98 ? -9.908 -6.107 23.127 1.00 93.62 98 LEU A C 1
ATOM 784 O O . LEU A 1 98 ? -10.250 -5.110 23.756 1.00 93.62 98 LEU A O 1
ATOM 788 N N . LEU A 1 99 ? -8.729 -6.204 22.506 1.00 94.88 99 LEU A N 1
ATOM 789 C CA . LEU A 1 99 ? -7.667 -5.202 22.597 1.00 94.88 99 LEU A CA 1
ATOM 790 C C . LEU A 1 99 ? -7.758 -4.108 21.529 1.00 94.88 99 LEU A C 1
ATOM 792 O O . LEU A 1 99 ? -6.855 -3.284 21.399 1.00 94.88 99 LEU A O 1
ATOM 796 N N . ASN A 1 100 ? -8.852 -4.052 20.766 1.00 96.88 100 ASN A N 1
ATOM 797 C CA . ASN A 1 100 ? -9.069 -2.933 19.862 1.00 96.88 100 ASN A CA 1
ATOM 798 C C . ASN A 1 100 ? -9.134 -1.633 20.688 1.00 96.88 100 ASN A C 1
ATOM 800 O O . ASN A 1 100 ? -9.956 -1.543 21.608 1.00 96.88 100 ASN A O 1
ATOM 804 N N . PRO A 1 101 ? -8.338 -0.599 20.359 1.00 97.06 101 PRO A N 1
ATOM 805 C CA . PRO A 1 101 ? -8.274 0.632 21.145 1.00 97.06 101 PRO A CA 1
ATOM 806 C C . PRO A 1 101 ? -9.643 1.307 21.300 1.00 97.06 101 PRO A C 1
ATOM 808 O O . PRO A 1 101 ? -9.921 1.920 22.329 1.00 97.06 101 PRO A O 1
ATOM 811 N N . ARG A 1 102 ? -10.540 1.165 20.316 1.00 96.88 102 ARG A N 1
ATOM 812 C CA . ARG A 1 102 ? -11.911 1.687 20.395 1.00 96.88 102 ARG A CA 1
ATOM 813 C C . ARG A 1 102 ? -12.771 0.895 21.382 1.00 96.88 102 ARG A C 1
ATOM 815 O O . ARG A 1 102 ? -13.578 1.495 22.089 1.00 96.88 102 ARG A O 1
ATOM 822 N N . THR A 1 103 ? -12.601 -0.425 21.445 1.00 96.25 103 THR A N 1
ATOM 823 C CA . THR A 1 103 ? -13.279 -1.289 22.424 1.00 96.25 103 THR A CA 1
ATOM 824 C C . THR A 1 103 ? -12.804 -0.962 23.834 1.00 96.25 103 THR A C 1
ATOM 826 O O . THR A 1 103 ? -13.639 -0.679 24.691 1.00 96.25 103 THR A O 1
ATOM 829 N N . ILE A 1 104 ? -11.484 -0.903 24.054 1.00 96.88 104 ILE A N 1
ATOM 830 C CA . ILE A 1 104 ? -10.896 -0.572 25.360 1.00 96.88 104 ILE A CA 1
ATOM 831 C C . ILE A 1 104 ? -11.427 0.774 25.858 1.00 96.88 104 ILE A C 1
ATOM 833 O O . ILE A 1 104 ? -11.956 0.834 26.962 1.00 96.88 104 ILE A O 1
ATOM 837 N N . LYS A 1 105 ? -11.379 1.826 25.026 1.00 97.12 105 LYS A N 1
ATOM 838 C CA . LYS A 1 105 ? -11.878 3.165 25.390 1.00 97.12 105 LYS A CA 1
ATOM 839 C C . LYS A 1 105 ? -13.351 3.165 25.804 1.00 97.12 105 LYS A C 1
ATOM 841 O O . LYS A 1 105 ? -13.727 3.853 26.747 1.00 97.12 105 LYS A O 1
ATOM 846 N N . ARG A 1 106 ? -14.203 2.408 25.103 1.00 97.31 106 ARG A N 1
ATOM 847 C CA . ARG A 1 106 ? -15.635 2.309 25.435 1.00 97.31 106 ARG A CA 1
ATOM 848 C C . ARG A 1 106 ? -15.859 1.605 26.768 1.00 97.31 106 ARG A C 1
ATOM 850 O O . ARG A 1 106 ? -16.661 2.070 27.572 1.00 97.31 106 ARG A O 1
ATOM 857 N N . VAL A 1 107 ? -15.168 0.487 26.986 1.00 97.06 107 VAL A N 1
ATOM 858 C CA . VAL A 1 107 ? -15.301 -0.303 28.215 1.00 97.06 107 VAL A CA 1
ATOM 859 C C . VAL A 1 107 ? -14.750 0.474 29.407 1.00 97.06 107 VAL A C 1
ATOM 861 O O . VAL A 1 107 ? -15.435 0.569 30.421 1.00 97.06 107 VAL A O 1
ATOM 864 N N . SER A 1 108 ? -13.572 1.092 29.279 1.00 96.81 108 SER A N 1
ATOM 865 C CA . SER A 1 108 ? -12.988 1.903 30.351 1.00 96.81 108 SER A CA 1
ATOM 866 C C . SER A 1 108 ? -13.897 3.074 30.718 1.00 96.81 108 SER A C 1
ATOM 868 O O . SER A 1 108 ? -14.213 3.243 31.889 1.00 96.81 108 SER A O 1
ATOM 870 N N . ALA A 1 109 ? -14.432 3.799 29.729 1.00 97.06 109 ALA A N 1
ATOM 871 C CA . ALA A 1 109 ? -15.362 4.898 29.977 1.00 97.06 109 ALA A CA 1
ATOM 872 C C . ALA A 1 109 ? -16.634 4.442 30.714 1.00 97.06 109 ALA A C 1
ATOM 874 O O . ALA A 1 109 ? -17.096 5.127 31.625 1.00 97.06 109 ALA A O 1
ATOM 875 N N . ALA A 1 110 ? -17.187 3.277 30.358 1.00 97.88 110 ALA A N 1
ATOM 876 C CA . ALA A 1 110 ? -18.347 2.715 31.048 1.00 97.88 110 ALA A CA 1
ATOM 877 C C . ALA A 1 110 ? -18.026 2.339 32.507 1.00 97.88 110 ALA A C 1
ATOM 879 O O . ALA A 1 110 ? -18.812 2.630 33.411 1.00 97.88 110 ALA A O 1
ATOM 880 N N . LEU A 1 111 ? -16.859 1.734 32.750 1.00 96.62 111 LEU A N 1
ATOM 881 C CA . LEU A 1 111 ? -16.396 1.395 34.099 1.00 96.62 111 LEU A CA 1
ATOM 882 C C . LEU A 1 111 ? -16.138 2.649 34.945 1.00 96.62 111 LEU A C 1
ATOM 884 O O . LEU A 1 111 ? -16.542 2.698 36.109 1.00 96.62 111 LEU A O 1
ATOM 888 N N . ASP A 1 112 ? -15.532 3.679 34.359 1.00 95.62 112 ASP A N 1
ATOM 889 C CA . ASP A 1 112 ? -15.268 4.955 35.023 1.00 95.62 112 ASP A CA 1
ATOM 890 C C . ASP A 1 112 ? -16.564 5.696 35.349 1.00 95.62 112 ASP A C 1
ATOM 892 O O . ASP A 1 112 ? -16.716 6.213 36.455 1.00 95.62 112 ASP A O 1
ATOM 896 N N . ALA A 1 113 ? -17.539 5.701 34.437 1.00 95.50 113 ALA A N 1
ATOM 897 C CA . ALA A 1 113 ? -18.858 6.276 34.684 1.00 95.50 113 ALA A CA 1
ATOM 898 C C . ALA A 1 113 ? -19.578 5.561 35.839 1.00 95.50 113 ALA A C 1
ATOM 900 O O . ALA A 1 113 ? -20.094 6.214 36.747 1.00 95.50 113 ALA A O 1
ATOM 901 N N . ALA A 1 114 ? -19.553 4.224 35.863 1.00 95.81 114 ALA A N 1
ATOM 902 C CA . ALA A 1 114 ? -20.136 3.442 36.951 1.00 95.81 114 ALA A CA 1
ATOM 903 C C . ALA A 1 114 ? -19.440 3.712 38.296 1.00 95.81 114 ALA A C 1
ATOM 905 O O . ALA A 1 114 ? -20.099 3.834 39.335 1.00 95.81 114 ALA A O 1
ATOM 906 N N . ARG A 1 115 ? -18.107 3.844 38.290 1.00 91.75 115 ARG A N 1
ATOM 907 C CA . ARG A 1 115 ? -17.324 4.216 39.476 1.00 91.75 115 ARG A CA 1
ATOM 908 C C . ARG A 1 115 ? -17.705 5.613 39.966 1.00 91.75 115 ARG A C 1
ATOM 910 O O . ARG A 1 115 ? -18.013 5.765 41.146 1.00 91.75 115 ARG A O 1
ATOM 917 N N . LYS A 1 116 ? -17.748 6.602 39.070 1.00 88.62 116 LYS A N 1
ATOM 918 C CA . LYS A 1 116 ? -18.139 7.985 39.383 1.00 88.62 116 LYS A CA 1
ATOM 919 C C . LYS A 1 116 ? -19.558 8.058 39.944 1.00 88.62 116 LYS A C 1
ATOM 921 O O . LYS A 1 116 ? -19.756 8.678 40.980 1.00 88.62 116 LYS A O 1
ATOM 926 N N . ALA A 1 117 ? -20.522 7.350 39.354 1.00 91.25 117 ALA A N 1
ATOM 927 C CA . ALA A 1 117 ? -21.896 7.297 39.859 1.00 91.25 117 ALA A CA 1
ATOM 928 C C . ALA A 1 117 ? -21.982 6.697 41.274 1.00 91.25 117 ALA A C 1
ATOM 930 O O . ALA A 1 117 ? -22.704 7.204 42.132 1.00 91.25 117 ALA A O 1
ATOM 931 N N . ARG A 1 118 ? -21.210 5.636 41.552 1.00 90.69 118 ARG A N 1
ATOM 932 C CA . ARG A 1 118 ? -21.124 5.043 42.897 1.00 90.69 118 ARG A CA 1
ATOM 933 C C . ARG A 1 118 ? -20.527 6.008 43.915 1.00 90.69 118 ARG A C 1
ATOM 935 O O . ARG A 1 118 ? -21.048 6.092 45.026 1.00 90.69 118 ARG A O 1
ATOM 942 N N . LEU A 1 119 ? -19.454 6.703 43.541 1.00 88.06 119 LEU A N 1
ATOM 943 C CA . LEU A 1 119 ? -18.824 7.712 44.389 1.00 88.06 119 LEU A CA 1
ATOM 944 C C . LEU A 1 119 ? -19.788 8.866 44.660 1.00 88.06 119 LEU A C 1
ATOM 946 O O . LEU A 1 119 ? -19.999 9.197 45.819 1.00 88.06 119 LEU A O 1
ATOM 950 N N . GLN A 1 120 ? -20.466 9.377 43.633 1.00 85.94 120 GLN A N 1
ATOM 951 C CA . GLN A 1 120 ? -21.464 10.433 43.782 1.00 85.94 120 GLN A CA 1
ATOM 952 C C . GLN A 1 120 ? -22.605 10.017 44.717 1.00 85.94 120 GLN A C 1
ATOM 954 O O . GLN A 1 120 ? -22.986 10.774 45.602 1.00 85.94 120 GLN A O 1
ATOM 959 N N . ARG A 1 121 ? -23.127 8.791 44.578 1.00 87.56 121 ARG A N 1
ATOM 960 C CA . ARG A 1 121 ? -24.219 8.303 45.435 1.00 87.56 121 ARG A CA 1
ATOM 961 C C . ARG A 1 121 ? -23.809 8.176 46.902 1.00 87.56 121 ARG A C 1
ATO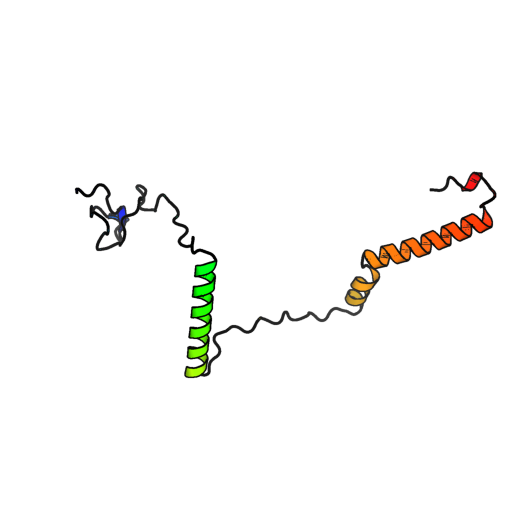M 963 O O . ARG A 1 121 ? -24.625 8.419 47.780 1.00 87.56 121 ARG A O 1
ATOM 970 N N . LYS A 1 122 ? -22.580 7.727 47.171 1.00 87.69 122 LYS A N 1
ATOM 971 C CA . LYS A 1 122 ? -22.103 7.477 48.542 1.00 87.69 122 LYS A CA 1
ATOM 972 C C . LYS A 1 122 ? -21.528 8.724 49.211 1.00 87.69 122 LYS A C 1
ATOM 974 O O . LYS A 1 122 ? -21.693 8.893 50.411 1.00 87.69 122 LYS A O 1
ATOM 979 N N . PHE A 1 123 ? -20.847 9.563 48.440 1.00 87.44 123 PHE A N 1
ATOM 980 C CA . PHE A 1 123 ? -19.980 10.625 48.945 1.00 87.44 123 PHE A CA 1
ATOM 981 C C . PHE A 1 123 ? -20.241 11.986 48.287 1.00 87.44 123 PHE A C 1
ATOM 983 O O . PHE A 1 123 ? -19.488 12.919 48.529 1.00 87.44 123 PHE A O 1
ATOM 990 N N . GLY A 1 124 ? -21.304 12.141 47.490 1.00 81.06 124 GLY A N 1
ATOM 991 C CA . GLY A 1 124 ? -21.598 13.394 46.780 1.00 81.06 124 GLY A CA 1
ATOM 992 C C . GLY A 1 124 ? -21.818 14.604 47.694 1.00 81.06 124 GLY A C 1
ATOM 993 O O . GLY A 1 124 ? -21.558 15.728 47.282 1.00 81.06 124 GLY A O 1
ATOM 994 N N . ASN A 1 125 ? -22.222 14.371 48.946 1.00 82.88 125 ASN A N 1
ATOM 995 C CA . ASN A 1 125 ? -22.422 15.420 49.951 1.00 82.88 125 ASN A CA 1
ATOM 996 C C . ASN A 1 125 ? -21.167 15.679 50.810 1.00 82.88 125 ASN A C 1
ATOM 998 O O . ASN A 1 125 ? -21.196 16.525 51.699 1.00 82.88 125 ASN A O 1
ATOM 1002 N N . GLN A 1 126 ? -20.077 14.936 50.590 1.00 82.50 126 GLN A N 1
ATOM 1003 C CA . GLN A 1 126 ? -18.836 15.052 51.354 1.00 82.50 126 GLN A CA 1
ATOM 1004 C C . GLN A 1 126 ? -17.762 15.714 50.488 1.00 82.50 126 GLN A C 1
ATOM 1006 O O . GLN A 1 126 ? -17.145 15.077 49.633 1.00 82.50 126 GLN A O 1
ATOM 1011 N N . PHE A 1 127 ? -17.500 16.999 50.744 1.00 73.06 127 PHE A N 1
ATOM 1012 C CA . PHE A 1 127 ? -16.526 17.798 49.988 1.00 73.06 127 PHE A CA 1
ATOM 1013 C C . PHE A 1 127 ? -15.098 17.221 49.996 1.00 73.06 127 PHE A C 1
ATOM 1015 O O . PHE A 1 127 ? -14.333 17.479 49.070 1.00 73.06 127 PHE A O 1
ATOM 1022 N N . ALA A 1 128 ? -14.758 16.375 50.975 1.00 76.81 128 ALA A N 1
ATOM 1023 C CA . ALA A 1 128 ? -13.473 15.678 51.052 1.00 76.81 128 ALA A CA 1
ATOM 1024 C C . ALA A 1 128 ? -13.207 14.728 49.864 1.00 76.81 128 ALA A C 1
ATOM 1026 O O . ALA A 1 128 ? -12.055 14.491 49.510 1.00 76.81 128 ALA A O 1
ATOM 1027 N N . HIS A 1 129 ? -14.253 14.198 49.221 1.00 69.31 129 HIS A N 1
ATOM 1028 C CA . HIS A 1 129 ? -14.126 13.197 48.155 1.00 69.31 129 HIS A CA 1
ATOM 1029 C C . HIS A 1 129 ? -14.297 13.764 46.736 1.00 69.31 129 HIS A C 1
ATOM 1031 O O . HIS A 1 129 ? -14.161 13.021 45.765 1.00 69.31 129 HIS A O 1
ATOM 1037 N N . LEU A 1 130 ? -14.533 15.075 46.598 1.00 62.16 130 LEU A N 1
ATOM 1038 C CA . LEU A 1 130 ? -14.686 15.757 45.304 1.00 62.16 130 LEU A CA 1
ATOM 1039 C C . LEU A 1 130 ? -13.349 16.024 44.584 1.00 62.16 130 LEU A C 1
ATOM 1041 O O . LEU A 1 130 ? -13.342 16.315 43.391 1.00 62.16 130 LEU A O 1
ATOM 1045 N N . LEU A 1 131 ? -12.219 15.919 45.291 1.00 62.25 131 LEU A N 1
ATOM 1046 C CA . LEU A 1 131 ? -10.873 16.226 44.780 1.00 62.25 131 LEU A CA 1
ATOM 1047 C C . LEU A 1 131 ? -10.124 15.014 44.202 1.00 62.25 131 LEU A C 1
ATOM 1049 O O . LEU A 1 131 ? -9.024 15.168 43.674 1.00 62.25 131 LEU A O 1
ATOM 1053 N N . SER A 1 132 ? -10.712 13.819 44.281 1.00 60.81 132 SER A N 1
ATOM 1054 C CA . SER A 1 132 ? -10.176 12.599 43.673 1.00 60.81 132 SER A CA 1
ATOM 1055 C C . SER A 1 132 ? -10.380 12.656 42.152 1.00 60.81 132 SER A C 1
ATOM 1057 O O . SER A 1 132 ? -11.425 12.243 41.646 1.00 60.81 132 SER A O 1
ATOM 1059 N N . LYS A 1 133 ? -9.433 13.283 41.441 1.00 52.03 133 LYS A N 1
ATOM 1060 C CA . LYS A 1 133 ? -9.378 13.319 39.971 1.00 52.03 133 LYS A CA 1
ATOM 1061 C C . LYS A 1 133 ? -8.819 12.019 39.407 1.00 52.03 133 LYS A C 1
ATOM 1063 O O . LYS A 1 133 ? -7.790 11.551 39.938 1.00 52.03 133 LYS A O 1
#

pLDDT: mean 83.37, std 12.09, range [52.03, 97.88]

Foldseek 3Di:
DFQPDFQQAQDPVRGGGRDRDNAADPVPGGRADADNSSHHPDPPPVDPPPPVNVVVVVVVVVVVQVVVCVVVVDHPPDDPPPPPPPPDPPVRVVCCVCVVPVNVVVVVVVVVVVVVVVCCVVCVVPPVSPPPD

Secondary structure (DSSP, 8-state):
--------PBPTTSSBP----SSEETTTEE---B-TTS-BSS---TT---HHHHHHHHHHHHHHHHHHHHHH----S------------HHHHHHHHHS-HHHHHHHHHHHHHHHHHHHHHHHTT-GGGTT--

Radius of gyration: 36.08 Å; chains: 1; bounding box: 62×44×92 Å